Protein AF-A0A4Y2WA70-F1 (afdb_monomer_lite)

Radius of gyration: 18.73 Å; chains: 1; bounding box: 41×29×60 Å

Organism: Araneus ventricosus (NCBI:txid182803)

Foldseek 3Di:
DPPDPPPPQDQFDDDPPDPDTHGQADEDEPVDDDDPRYDYQDDDPDPDPVSVVVNVVSVVVVVVVVVVVVVVVVVVVVVVVVVVVVVD

Secondary structure (DSSP, 8-state):
---STTS-PPPPB--TT-SSPBPP-EE--TTSPPBTTEE-PPSS----HHHHHHHHHHHHHHHHHHHHHHHHHHHHHHHHHHHHHTT-

Sequence (88 aa):
MLEDSSLNVSSSVCLS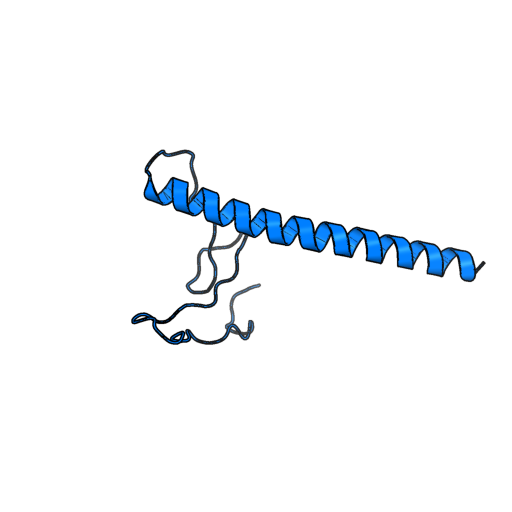GRKFPVLYILLADDVFPLRPHIMKSFPGTDKRSKERIYNYRYCRDQRLVENAFGVVSVDFTQRLKETSTTRA

Structure (mmCIF, N/CA/C/O backbone):
data_AF-A0A4Y2WA70-F1
#
_entry.id   AF-A0A4Y2WA70-F1
#
loop_
_atom_site.group_PDB
_atom_site.id
_atom_site.type_symbol
_atom_site.label_atom_id
_atom_site.label_alt_id
_atom_site.label_comp_id
_atom_site.label_asym_id
_atom_site.label_entity_id
_atom_site.label_seq_id
_atom_site.pdbx_PDB_ins_code
_atom_site.Cartn_x
_atom_site.Cartn_y
_atom_site.Cartn_z
_atom_site.occupancy
_atom_site.B_iso_or_equiv
_atom_site.auth_seq_id
_atom_site.auth_comp_id
_atom_site.auth_asym_id
_atom_site.auth_atom_id
_atom_site.pdbx_PDB_model_num
ATOM 1 N N . MET A 1 1 ? -2.126 -18.126 5.044 1.00 45.59 1 MET A N 1
ATOM 2 C CA . MET A 1 1 ? -3.353 -17.368 5.401 1.00 45.59 1 MET A CA 1
ATOM 3 C C . MET A 1 1 ? -3.875 -16.443 4.286 1.00 45.59 1 MET A C 1
ATOM 5 O O . MET A 1 1 ? -4.862 -15.766 4.513 1.00 45.59 1 MET A O 1
ATOM 9 N N . LEU A 1 2 ? -3.313 -16.462 3.068 1.00 54.59 2 LEU A N 1
ATOM 10 C CA . LEU A 1 2 ? -3.899 -15.842 1.861 1.00 54.59 2 LEU A CA 1
ATOM 11 C C . LEU A 1 2 ? -3.805 -16.838 0.691 1.00 54.59 2 LEU A C 1
ATOM 13 O O . LEU A 1 2 ? -3.357 -16.495 -0.395 1.00 54.59 2 LEU A O 1
ATOM 17 N N . GLU A 1 3 ? -4.063 -18.118 0.968 1.00 54.84 3 GLU A N 1
ATOM 18 C CA . GLU A 1 3 ? -3.779 -19.218 0.035 1.00 54.84 3 GLU A CA 1
ATOM 19 C C . GLU A 1 3 ? -4.875 -19.378 -1.020 1.00 54.84 3 GLU A C 1
ATOM 21 O O . GLU A 1 3 ? -4.553 -19.563 -2.190 1.00 54.84 3 GLU A O 1
ATOM 26 N N . ASP A 1 4 ? -6.136 -19.191 -0.643 1.00 53.22 4 ASP A N 1
ATOM 27 C CA . ASP A 1 4 ? -7.260 -19.423 -1.538 1.00 53.22 4 ASP A CA 1
ATOM 28 C C . ASP A 1 4 ? -7.799 -18.123 -2.120 1.00 53.22 4 ASP A C 1
ATOM 30 O O . ASP A 1 4 ? -7.770 -17.070 -1.482 1.00 53.22 4 ASP A O 1
ATOM 34 N N . SER A 1 5 ? -8.344 -18.216 -3.329 1.00 55.25 5 SER A N 1
ATOM 35 C CA . SER A 1 5 ? -9.105 -17.198 -4.065 1.00 55.25 5 SER A CA 1
ATOM 36 C C . SER A 1 5 ? -10.378 -16.707 -3.338 1.00 55.25 5 SER A C 1
ATOM 38 O O . SER A 1 5 ? -11.369 -16.368 -3.975 1.00 55.25 5 SER A O 1
ATOM 40 N N . SER A 1 6 ? -10.376 -16.698 -2.003 1.00 56.91 6 SER A N 1
ATOM 41 C CA . SER A 1 6 ? -11.450 -16.259 -1.113 1.00 56.91 6 SER A CA 1
ATOM 42 C C . SER A 1 6 ? -11.592 -14.742 -1.060 1.00 56.91 6 SER A C 1
ATOM 44 O O . SER A 1 6 ? -12.679 -14.232 -0.789 1.00 56.91 6 SER A O 1
ATOM 46 N N . LEU A 1 7 ? -10.523 -14.001 -1.364 1.00 60.34 7 LEU A N 1
ATOM 47 C CA . LEU A 1 7 ? -10.650 -12.600 -1.729 1.00 60.34 7 LEU A CA 1
ATOM 48 C C . LEU A 1 7 ? -11.339 -12.574 -3.089 1.00 60.34 7 LEU A C 1
ATOM 50 O O . LEU A 1 7 ? -10.716 -12.884 -4.103 1.00 60.34 7 LEU A O 1
ATOM 54 N N . ASN A 1 8 ? -12.626 -12.223 -3.087 1.00 64.31 8 ASN A N 1
ATOM 55 C CA . ASN A 1 8 ? -13.434 -11.935 -4.271 1.00 64.31 8 ASN A CA 1
ATOM 56 C C . ASN A 1 8 ? -12.895 -10.678 -4.982 1.00 64.31 8 ASN A C 1
ATOM 58 O O . ASN A 1 8 ? -13.556 -9.644 -5.069 1.00 64.31 8 ASN A O 1
ATOM 62 N N . VAL A 1 9 ? -11.635 -10.739 -5.410 1.00 67.56 9 VAL A N 1
ATOM 63 C CA . VAL A 1 9 ? -11.007 -9.741 -6.254 1.00 67.56 9 VAL A CA 1
ATOM 64 C C . VAL A 1 9 ? -11.608 -9.957 -7.626 1.00 67.56 9 VAL A C 1
ATOM 66 O O . VAL A 1 9 ? -11.459 -11.024 -8.225 1.00 67.56 9 VAL A O 1
ATOM 69 N N . SER A 1 10 ? -12.330 -8.949 -8.098 1.00 67.81 10 SER A N 1
ATOM 70 C CA . SER A 1 10 ? -12.947 -8.962 -9.414 1.00 67.81 10 SER A CA 1
ATOM 71 C C . SER A 1 10 ? -11.924 -9.358 -10.476 1.00 67.81 10 SER A C 1
ATOM 73 O O . SER A 1 10 ? -10.785 -8.879 -10.483 1.00 67.81 10 SER A O 1
ATOM 75 N N . SER A 1 11 ? -12.341 -10.240 -11.383 1.00 69.12 11 SER A N 1
ATOM 76 C CA . SER A 1 11 ? -11.555 -10.582 -12.565 1.00 69.12 11 SER A CA 1
ATOM 77 C C . SER A 1 11 ? -11.199 -9.314 -13.347 1.00 69.12 11 SER A C 1
ATOM 79 O O . SER A 1 11 ? -11.865 -8.286 -13.224 1.00 69.12 11 SER A O 1
ATOM 81 N N . SER A 1 12 ? -10.120 -9.363 -14.125 1.00 73.50 12 SER A N 1
ATOM 82 C CA . SER A 1 12 ? -9.643 -8.193 -14.859 1.00 73.50 12 SER A CA 1
ATOM 83 C C . SER A 1 12 ? -10.736 -7.613 -15.768 1.00 73.50 12 SER A C 1
ATOM 85 O O . SER A 1 12 ? -11.438 -8.338 -16.471 1.00 73.50 12 SER A O 1
ATOM 87 N N . VAL A 1 13 ? -10.896 -6.287 -15.740 1.00 80.75 13 VAL A N 1
ATOM 88 C CA . VAL A 1 13 ? -11.936 -5.577 -16.498 1.00 80.75 13 VAL A CA 1
ATOM 89 C C . VAL A 1 13 ? -11.280 -4.710 -17.565 1.00 80.75 13 VAL A C 1
ATOM 91 O O . VAL A 1 13 ? -10.358 -3.936 -17.293 1.00 80.75 13 VAL A O 1
ATOM 94 N N . CYS A 1 14 ? -11.768 -4.803 -18.802 1.00 80.56 14 CYS A N 1
ATOM 95 C CA . CYS A 1 14 ? -11.433 -3.839 -19.845 1.00 80.56 14 CYS A CA 1
ATOM 96 C C . CYS A 1 14 ? -12.200 -2.539 -19.589 1.00 80.56 14 CYS A C 1
ATOM 98 O O . CYS A 1 14 ? -13.407 -2.463 -19.803 1.00 80.56 14 CYS A O 1
ATOM 100 N N . LEU A 1 15 ? -11.498 -1.507 -19.120 1.00 80.56 15 LEU A N 1
ATOM 101 C CA . LEU A 1 15 ? -12.083 -0.174 -18.990 1.00 80.56 15 LEU A CA 1
ATOM 102 C C . LEU A 1 15 ? -12.376 0.413 -20.379 1.00 80.56 15 LEU A C 1
ATOM 104 O O . LEU A 1 15 ? -11.589 0.225 -21.311 1.00 80.56 15 LEU A O 1
ATOM 108 N N . SER A 1 16 ? -13.475 1.163 -20.503 1.00 80.44 16 SER A N 1
ATOM 109 C CA . SER A 1 16 ? -13.852 1.820 -21.761 1.00 80.44 16 SER A CA 1
ATOM 110 C C . SER A 1 16 ? -12.703 2.693 -22.284 1.00 80.44 16 SER A C 1
ATOM 112 O O . SER A 1 16 ? -12.148 3.515 -21.553 1.00 80.44 16 SER A O 1
ATOM 114 N N . GLY A 1 17 ? -12.294 2.465 -23.535 1.00 83.38 17 GLY A N 1
ATOM 115 C CA . GLY A 1 17 ? -11.172 3.160 -24.176 1.00 83.38 17 GLY A CA 1
ATOM 116 C C . GLY A 1 17 ? -9.778 2.558 -23.936 1.00 83.38 17 GLY A C 1
ATOM 117 O O . GLY A 1 17 ? -8.802 3.076 -24.480 1.00 83.38 17 GLY A O 1
ATOM 118 N N . ARG A 1 18 ? -9.640 1.462 -23.174 1.00 81.12 18 ARG A N 1
ATOM 119 C CA . ARG A 1 18 ? -8.358 0.749 -23.010 1.00 81.12 18 ARG A CA 1
ATOM 120 C C . ARG A 1 18 ? -8.322 -0.536 -23.833 1.00 81.12 18 ARG A C 1
ATOM 122 O O . ARG A 1 18 ? -9.270 -1.309 -23.839 1.00 81.12 18 ARG A O 1
ATOM 129 N N . LYS A 1 19 ? -7.186 -0.782 -24.497 1.00 80.19 19 LYS A N 1
ATOM 130 C CA . LYS A 1 19 ? -6.936 -2.014 -25.274 1.00 80.19 19 LYS A CA 1
ATOM 131 C C . LYS A 1 19 ? -6.546 -3.215 -24.410 1.00 80.19 19 LYS A C 1
ATOM 133 O O . LYS A 1 19 ? -6.610 -4.341 -24.884 1.00 80.19 19 LYS A O 1
ATOM 138 N N . PHE A 1 20 ? -6.120 -2.971 -23.172 1.00 79.94 20 PHE A N 1
ATOM 139 C CA . PHE A 1 20 ? -5.624 -4.002 -22.267 1.00 79.94 20 PHE A CA 1
ATOM 140 C C . PHE A 1 20 ? -6.491 -4.071 -21.007 1.00 79.94 20 PHE A C 1
ATOM 142 O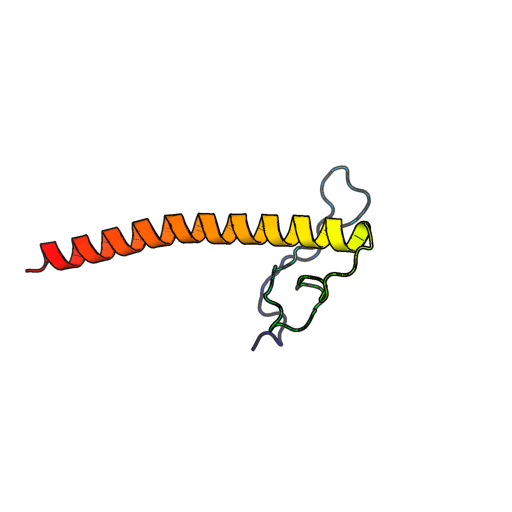 O . PHE A 1 20 ? -6.865 -3.012 -20.483 1.00 79.94 20 PHE A O 1
ATOM 149 N N . PRO A 1 21 ? -6.790 -5.285 -20.513 1.00 79.56 21 PRO A N 1
ATOM 150 C CA . PRO A 1 21 ? -7.561 -5.469 -19.295 1.00 79.56 21 PRO A CA 1
ATOM 151 C C . PRO A 1 21 ? -6.793 -4.906 -18.097 1.00 79.56 21 PRO A C 1
ATOM 153 O O . PRO A 1 21 ? -5.581 -5.087 -17.971 1.00 79.56 21 PRO A O 1
ATOM 156 N N . VAL A 1 22 ? -7.503 -4.199 -17.221 1.00 77.88 22 VAL A N 1
ATOM 157 C CA . VAL A 1 22 ? -6.951 -3.677 -15.971 1.00 77.88 22 VAL A CA 1
ATOM 158 C C . VAL A 1 22 ? -7.197 -4.708 -14.882 1.00 77.88 22 VAL A C 1
ATOM 160 O O . VAL A 1 22 ? -8.322 -5.170 -14.690 1.00 77.88 22 VAL A O 1
ATOM 163 N N . LEU A 1 23 ? -6.125 -5.089 -14.196 1.00 78.88 23 LEU A N 1
ATOM 164 C CA . LEU A 1 23 ? -6.183 -6.037 -13.097 1.00 78.88 23 LEU A CA 1
ATOM 165 C C . LEU A 1 23 ? -6.486 -5.300 -11.792 1.00 78.88 23 LEU A C 1
ATOM 167 O O . LEU A 1 23 ? -5.904 -4.248 -11.522 1.00 78.88 23 LEU A O 1
ATOM 171 N N . TYR A 1 24 ? -7.374 -5.869 -10.982 1.00 80.56 24 TYR A N 1
ATOM 172 C CA . TYR A 1 24 ? -7.560 -5.451 -9.599 1.00 80.56 24 TYR A CA 1
ATOM 173 C C . TYR A 1 24 ? -6.475 -6.110 -8.751 1.00 80.56 24 TYR A C 1
ATOM 175 O O . TYR A 1 24 ? -6.313 -7.329 -8.779 1.00 80.56 24 TYR A O 1
ATOM 183 N N . ILE A 1 25 ? -5.691 -5.294 -8.050 1.00 81.00 25 ILE A N 1
ATOM 184 C CA . ILE A 1 25 ? -4.497 -5.737 -7.328 1.00 81.00 25 ILE A CA 1
ATOM 185 C C . ILE A 1 25 ? -4.558 -5.185 -5.907 1.00 81.00 25 ILE A C 1
ATOM 187 O O . ILE A 1 25 ? -4.920 -4.028 -5.696 1.00 81.00 25 ILE A O 1
ATOM 191 N N . LEU A 1 26 ? -4.189 -6.018 -4.940 1.00 84.56 26 LEU A N 1
ATOM 192 C CA . LEU A 1 26 ? -3.998 -5.639 -3.549 1.00 84.56 26 LEU A CA 1
ATOM 193 C C . LEU A 1 26 ? -2.558 -5.170 -3.344 1.00 84.56 26 LEU A C 1
ATOM 195 O O . LEU A 1 26 ? -1.616 -5.832 -3.778 1.00 84.56 26 LEU A O 1
ATOM 199 N N . LEU A 1 27 ? -2.391 -4.036 -2.671 1.00 86.00 27 LEU A N 1
ATOM 200 C CA . LEU A 1 27 ? -1.081 -3.561 -2.234 1.00 86.00 27 LEU A CA 1
ATOM 201 C C . LEU A 1 27 ? -0.758 -4.246 -0.907 1.00 86.00 27 LEU A C 1
ATOM 203 O O . LEU A 1 27 ? -1.544 -4.147 0.036 1.00 86.00 27 LEU A O 1
ATOM 207 N N . ALA A 1 28 ? 0.362 -4.958 -0.840 1.00 86.19 28 ALA A N 1
ATOM 208 C CA . ALA A 1 28 ? 0.750 -5.720 0.337 1.00 86.19 28 ALA A CA 1
ATOM 209 C C . ALA A 1 28 ? 2.178 -5.415 0.783 1.00 86.19 28 ALA A C 1
ATOM 211 O O . ALA A 1 28 ? 3.064 -5.107 -0.010 1.00 86.19 28 ALA A O 1
ATOM 212 N N . ASP A 1 29 ? 2.404 -5.529 2.084 1.00 83.94 29 ASP A N 1
ATOM 213 C CA . ASP A 1 29 ? 3.731 -5.360 2.663 1.00 83.94 29 ASP A CA 1
ATOM 214 C C . ASP A 1 29 ? 4.720 -6.439 2.172 1.00 83.94 29 ASP A C 1
ATOM 216 O O . ASP A 1 29 ? 4.331 -7.500 1.669 1.00 83.94 29 ASP A O 1
ATOM 220 N N . ASP A 1 30 ? 6.014 -6.195 2.357 1.00 80.31 30 ASP A N 1
ATOM 221 C CA . ASP A 1 30 ? 7.107 -7.054 1.901 1.00 80.31 30 ASP A CA 1
ATOM 222 C C . ASP A 1 30 ? 7.091 -8.451 2.537 1.00 80.31 30 ASP A C 1
ATOM 224 O O . ASP A 1 30 ? 7.648 -9.394 1.961 1.00 80.31 30 ASP A O 1
ATOM 228 N N . VAL A 1 31 ? 6.386 -8.596 3.664 1.00 83.75 31 VAL A N 1
ATOM 229 C CA . VAL A 1 31 ? 6.116 -9.863 4.361 1.00 83.75 31 VAL A CA 1
ATOM 230 C C . VAL A 1 31 ? 5.260 -10.811 3.511 1.00 83.75 31 VAL A C 1
ATOM 232 O O . VAL A 1 31 ? 5.331 -12.031 3.670 1.00 83.75 31 VAL A O 1
ATOM 235 N N . PHE A 1 32 ? 4.467 -10.280 2.575 1.00 82.31 32 PHE A N 1
ATOM 236 C CA . PHE A 1 32 ? 3.629 -11.093 1.705 1.00 82.31 32 PHE A CA 1
ATOM 237 C C . PHE A 1 32 ? 4.398 -11.563 0.455 1.00 82.31 32 PHE A C 1
ATOM 239 O O . PHE A 1 32 ? 5.191 -10.820 -0.143 1.00 82.31 32 PHE A O 1
ATOM 246 N N . PRO A 1 33 ? 4.185 -12.817 0.019 1.00 81.62 33 PRO A N 1
ATOM 247 C CA . PRO A 1 33 ? 4.724 -13.289 -1.248 1.00 81.62 33 PRO A CA 1
ATOM 248 C C . PRO A 1 33 ? 4.023 -12.581 -2.414 1.00 81.62 33 PRO A C 1
ATOM 250 O O . PRO A 1 33 ? 2.818 -12.330 -2.366 1.00 81.62 33 PRO A O 1
ATOM 253 N N . LEU A 1 34 ? 4.773 -12.291 -3.481 1.00 81.56 34 LEU A N 1
ATOM 254 C CA . LEU A 1 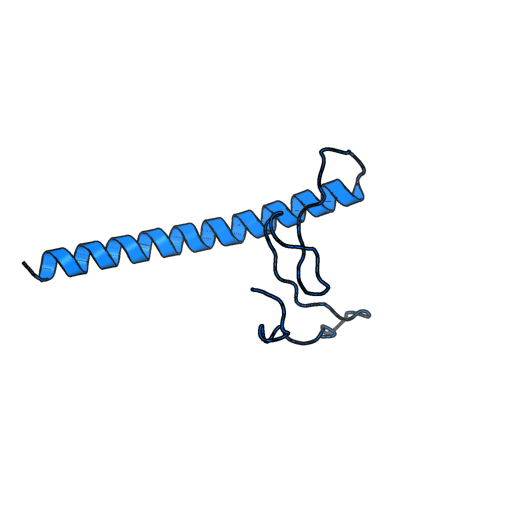34 ? 4.210 -11.723 -4.707 1.00 81.56 34 LEU A CA 1
ATOM 255 C C . LEU A 1 34 ? 3.232 -12.733 -5.332 1.00 81.56 34 LEU A C 1
ATOM 257 O O . LEU A 1 34 ? 3.581 -13.899 -5.518 1.00 81.56 34 LEU A O 1
ATOM 261 N N . ARG A 1 35 ? 2.016 -12.291 -5.662 1.00 81.56 35 ARG A N 1
ATOM 262 C CA . ARG A 1 35 ? 0.975 -13.109 -6.312 1.00 81.56 35 ARG A CA 1
ATOM 263 C C . ARG A 1 35 ? 0.363 -12.331 -7.479 1.00 81.56 35 ARG A C 1
ATOM 265 O O . ARG A 1 35 ? 0.479 -11.113 -7.505 1.00 81.56 35 ARG A O 1
ATOM 272 N N . PRO A 1 36 ? -0.354 -12.975 -8.418 1.00 78.38 36 PRO A N 1
ATOM 273 C CA . PRO A 1 36 ? -0.981 -12.262 -9.535 1.00 78.38 36 PRO A CA 1
ATOM 274 C C . PRO A 1 36 ? -1.901 -11.108 -9.104 1.00 78.38 36 PRO A C 1
ATOM 276 O O . PRO A 1 36 ? -1.980 -10.100 -9.790 1.00 78.38 36 PRO A O 1
ATOM 279 N N . HIS A 1 37 ? -2.559 -11.239 -7.950 1.00 80.62 37 HIS A N 1
ATOM 280 C CA . HIS A 1 37 ? -3.458 -10.237 -7.372 1.00 80.62 37 HIS A CA 1
ATOM 281 C C . HIS A 1 37 ? -2.820 -9.437 -6.223 1.00 80.62 37 HIS A C 1
ATOM 283 O O . HIS A 1 37 ? -3.524 -8.678 -5.563 1.00 80.62 37 HIS A O 1
ATOM 289 N N . ILE A 1 38 ? -1.518 -9.602 -5.956 1.00 85.06 38 ILE A N 1
ATOM 290 C CA . ILE A 1 38 ? -0.802 -8.906 -4.879 1.00 85.06 38 ILE A CA 1
ATOM 291 C C . ILE A 1 38 ? 0.450 -8.238 -5.442 1.00 85.06 38 ILE A C 1
ATOM 293 O O . ILE A 1 38 ? 1.350 -8.916 -5.936 1.00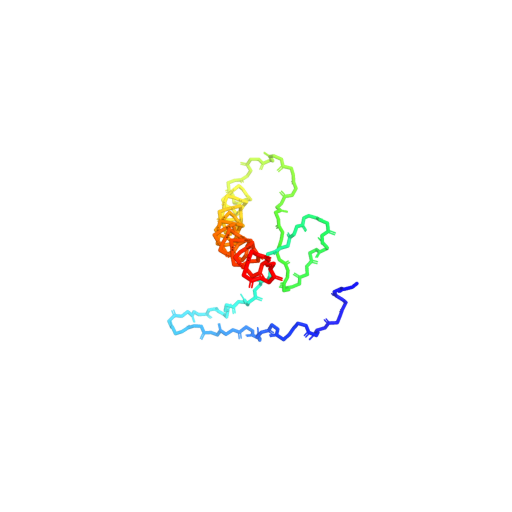 85.06 38 ILE A O 1
ATOM 297 N N . MET A 1 39 ? 0.536 -6.918 -5.304 1.00 86.88 39 MET A N 1
ATOM 298 C CA . MET A 1 39 ? 1.743 -6.144 -5.586 1.00 86.88 39 MET A CA 1
ATOM 299 C C . MET A 1 39 ? 2.465 -5.771 -4.300 1.00 86.88 39 MET A C 1
ATOM 301 O O . MET A 1 39 ? 1.830 -5.430 -3.305 1.00 86.88 39 MET A O 1
ATOM 305 N N . LYS A 1 40 ? 3.796 -5.759 -4.374 1.00 88.94 40 LYS A N 1
ATOM 306 C CA . LYS A 1 40 ? 4.672 -5.202 -3.344 1.00 88.94 40 LYS A CA 1
ATOM 307 C C . LYS A 1 40 ? 5.792 -4.368 -3.953 1.00 88.94 40 LYS A C 1
ATOM 309 O O . LYS A 1 40 ? 5.990 -4.400 -5.173 1.00 88.94 40 LYS A O 1
ATOM 314 N N . SER A 1 41 ? 6.499 -3.608 -3.125 1.00 89.19 41 SER A N 1
ATOM 315 C CA . SER A 1 41 ? 7.677 -2.845 -3.535 1.00 89.19 41 SER A CA 1
ATOM 316 C C . SER A 1 41 ? 8.783 -3.755 -4.0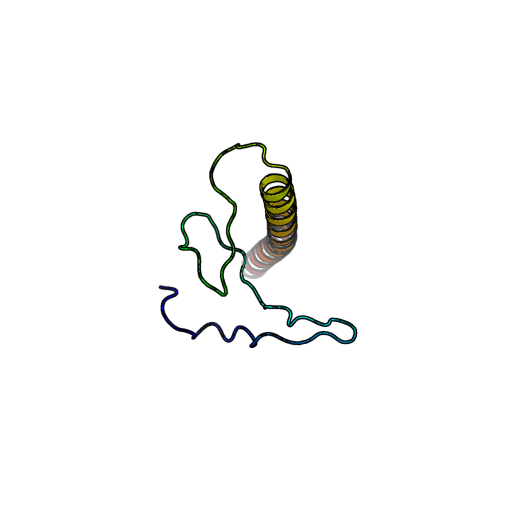70 1.00 89.19 41 SER A C 1
ATOM 318 O O . SER A 1 41 ? 8.949 -4.892 -3.633 1.00 89.19 41 SER A O 1
ATOM 320 N N . PHE A 1 42 ? 9.570 -3.250 -5.022 1.00 88.12 42 PHE A N 1
ATOM 321 C CA . PHE A 1 42 ? 10.816 -3.916 -5.388 1.00 88.12 42 PHE A CA 1
ATOM 322 C C . PHE A 1 42 ? 11.840 -3.743 -4.260 1.00 88.12 42 PHE A C 1
ATOM 324 O O . PHE A 1 42 ? 12.037 -2.604 -3.817 1.00 88.12 42 PHE A O 1
ATOM 331 N N . PRO A 1 43 ? 12.503 -4.830 -3.823 1.00 83.50 43 PRO A N 1
ATOM 332 C CA . PRO A 1 43 ? 13.535 -4.760 -2.802 1.00 83.50 43 PRO A CA 1
ATOM 333 C C . PRO A 1 43 ? 14.802 -4.092 -3.345 1.00 83.50 43 PRO A C 1
ATOM 335 O O . PRO A 1 43 ? 15.177 -4.270 -4.504 1.00 83.50 43 PRO A O 1
ATOM 338 N N . GLY A 1 44 ? 15.496 -3.371 -2.468 1.00 78.06 44 GLY A N 1
ATOM 339 C CA . GLY A 1 44 ? 16.754 -2.701 -2.784 1.00 78.06 44 GLY A CA 1
ATOM 340 C C . GLY A 1 44 ? 16.593 -1.257 -3.262 1.00 78.06 44 GLY A C 1
ATOM 341 O O . GLY A 1 44 ? 15.526 -0.791 -3.653 1.00 78.06 44 GLY A O 1
ATOM 342 N N . THR A 1 45 ? 17.699 -0.522 -3.203 1.00 67.69 45 THR A N 1
ATOM 343 C CA . THR A 1 45 ? 17.766 0.915 -3.520 1.00 67.69 45 THR A CA 1
ATOM 344 C C . THR A 1 45 ? 18.134 1.174 -4.985 1.00 67.69 45 THR A C 1
ATOM 346 O O . THR A 1 45 ? 18.506 2.296 -5.346 1.00 67.69 45 THR A O 1
ATOM 349 N N . ASP A 1 46 ? 18.125 0.130 -5.818 1.00 63.28 46 ASP A N 1
ATOM 350 C CA . ASP A 1 46 ? 18.820 0.160 -7.096 1.00 63.28 46 ASP A CA 1
ATOM 351 C C . ASP A 1 46 ? 18.078 0.996 -8.153 1.00 63.28 46 ASP A C 1
ATOM 353 O O . ASP A 1 46 ? 16.853 1.002 -8.281 1.00 63.28 46 ASP A O 1
ATOM 357 N N . LYS A 1 47 ? 18.852 1.815 -8.867 1.00 60.12 47 LYS A N 1
ATOM 358 C CA . LYS A 1 47 ? 18.409 3.096 -9.450 1.00 60.12 47 LYS A CA 1
ATOM 359 C C . LYS A 1 47 ? 17.890 2.985 -10.886 1.00 60.12 47 LYS A C 1
ATOM 361 O O . LYS A 1 47 ? 17.954 3.968 -11.631 1.00 60.12 47 LYS A O 1
ATOM 366 N N . ARG A 1 48 ? 17.379 1.829 -11.322 1.00 68.00 48 ARG A N 1
ATOM 367 C CA . ARG A 1 48 ? 16.769 1.746 -12.659 1.00 68.00 48 ARG A CA 1
ATOM 368 C C . ARG A 1 48 ? 15.484 2.569 -12.671 1.00 68.00 48 ARG A C 1
ATOM 370 O O . ARG A 1 48 ? 14.636 2.468 -11.786 1.00 68.00 48 ARG A O 1
ATOM 377 N N . SER A 1 49 ? 15.338 3.417 -13.686 1.00 79.75 49 SER A N 1
ATOM 378 C CA . SER A 1 49 ? 14.272 4.423 -13.746 1.00 79.75 49 SER A CA 1
ATOM 379 C C . SER A 1 49 ? 12.868 3.819 -13.622 1.00 79.75 49 SER A C 1
ATOM 381 O O . SER A 1 49 ? 12.016 4.415 -12.972 1.00 79.75 49 SER A O 1
ATOM 383 N N . LYS A 1 50 ? 12.627 2.616 -14.160 1.00 87.25 50 LYS A N 1
ATOM 384 C CA . LYS A 1 50 ? 11.310 1.956 -14.109 1.00 87.25 50 LYS A CA 1
ATOM 385 C C . LYS A 1 50 ? 10.932 1.441 -12.714 1.00 87.25 50 LYS A C 1
ATOM 387 O O . LYS A 1 50 ? 9.827 1.726 -12.264 1.00 87.25 50 LYS A O 1
ATOM 392 N N . GLU A 1 51 ? 11.835 0.745 -12.027 1.00 88.69 51 GLU A N 1
ATOM 393 C CA . GLU A 1 51 ? 11.605 0.213 -10.669 1.00 88.69 51 GLU A CA 1
ATOM 394 C C . GLU A 1 51 ? 11.443 1.350 -9.659 1.00 88.69 51 GLU A C 1
ATOM 396 O O . GLU A 1 51 ? 10.532 1.330 -8.837 1.00 88.69 51 GLU A O 1
ATOM 401 N N . ARG A 1 52 ? 12.237 2.420 -9.798 1.00 87.81 52 ARG A N 1
ATOM 402 C CA . ARG A 1 52 ? 12.088 3.632 -8.985 1.00 87.81 52 ARG A CA 1
ATOM 403 C C . ARG A 1 52 ? 10.743 4.327 -9.205 1.00 87.81 52 ARG A C 1
ATOM 405 O O . ARG A 1 52 ? 10.112 4.738 -8.235 1.00 87.81 52 ARG A O 1
ATOM 412 N N . ILE A 1 53 ? 10.304 4.487 -10.459 1.00 90.12 53 ILE A N 1
ATOM 413 C CA . ILE A 1 53 ? 8.988 5.077 -10.769 1.00 90.12 53 ILE A CA 1
ATOM 414 C C . ILE A 1 53 ? 7.873 4.213 -10.181 1.00 90.12 53 ILE A C 1
ATOM 416 O O . ILE A 1 53 ? 6.914 4.751 -9.627 1.00 90.12 53 ILE A O 1
ATOM 420 N N . TYR A 1 54 ? 8.004 2.892 -10.287 1.00 90.06 54 TYR A N 1
ATOM 421 C CA . TYR A 1 54 ? 7.065 1.961 -9.687 1.00 90.06 54 TYR A CA 1
ATOM 422 C C . TYR A 1 54 ? 7.022 2.099 -8.159 1.00 90.06 54 TYR A C 1
ATOM 424 O O . TYR A 1 54 ? 5.954 2.393 -7.631 1.00 90.06 54 TYR A O 1
ATOM 432 N N . ASN A 1 55 ? 8.159 1.993 -7.463 1.00 90.31 55 ASN A N 1
ATOM 433 C CA . ASN A 1 55 ? 8.228 2.105 -6.002 1.00 90.31 55 ASN A CA 1
ATOM 434 C C . ASN A 1 55 ? 7.696 3.460 -5.515 1.00 90.31 55 ASN A C 1
ATOM 436 O O . ASN A 1 55 ? 6.977 3.525 -4.526 1.00 90.31 55 ASN A O 1
ATOM 440 N N . TYR A 1 56 ? 7.974 4.546 -6.243 1.00 90.94 56 TYR A N 1
ATOM 441 C CA . TYR A 1 56 ? 7.411 5.858 -5.927 1.00 90.94 56 TYR A CA 1
ATOM 442 C C . TYR A 1 56 ? 5.875 5.872 -5.986 1.00 90.94 56 TYR A C 1
ATOM 444 O O . TYR A 1 56 ? 5.234 6.414 -5.086 1.00 90.94 56 TYR A O 1
ATOM 452 N N . ARG A 1 57 ? 5.276 5.280 -7.030 1.00 90.94 57 ARG A N 1
ATOM 453 C CA . ARG A 1 57 ? 3.812 5.161 -7.149 1.00 90.94 57 ARG A CA 1
ATOM 454 C C . ARG A 1 57 ? 3.245 4.263 -6.055 1.00 90.94 57 ARG A C 1
ATOM 456 O O . ARG A 1 57 ? 2.308 4.664 -5.381 1.00 90.94 57 ARG A O 1
ATOM 463 N N . TYR A 1 58 ? 3.888 3.125 -5.826 1.00 90.75 58 TYR A N 1
ATOM 464 C CA . TYR A 1 58 ? 3.519 2.164 -4.798 1.00 90.75 58 TYR A CA 1
ATOM 465 C C . TYR A 1 58 ? 3.465 2.802 -3.400 1.00 90.75 58 TYR A C 1
ATOM 467 O O . TYR A 1 58 ? 2.431 2.772 -2.739 1.00 90.75 58 TYR A O 1
ATOM 475 N N . CYS A 1 59 ? 4.537 3.482 -2.983 1.00 89.50 59 CYS A N 1
ATOM 476 C CA . CYS A 1 59 ? 4.583 4.173 -1.694 1.00 89.50 59 CYS A CA 1
ATOM 477 C C . CYS A 1 59 ? 3.574 5.326 -1.606 1.00 89.50 59 CYS A C 1
ATOM 479 O O . CYS A 1 59 ? 3.062 5.618 -0.528 1.00 89.50 59 CYS A O 1
ATOM 481 N N . ARG A 1 60 ? 3.291 6.017 -2.717 1.00 91.69 60 ARG A N 1
ATOM 482 C CA . ARG A 1 60 ? 2.269 7.070 -2.743 1.00 91.69 60 ARG A CA 1
ATOM 483 C C . ARG A 1 60 ? 0.874 6.495 -2.499 1.00 91.69 60 ARG A C 1
ATOM 485 O O . ARG A 1 60 ? 0.116 7.096 -1.741 1.00 91.69 60 ARG A O 1
ATOM 492 N N . ASP A 1 61 ? 0.561 5.360 -3.112 1.00 91.31 61 ASP A N 1
ATOM 493 C CA . ASP A 1 61 ? -0.728 4.691 -2.941 1.00 91.31 61 ASP A CA 1
ATOM 494 C C . ASP A 1 61 ? -0.875 4.145 -1.511 1.00 91.31 61 ASP A C 1
ATOM 496 O O . ASP A 1 61 ? -1.913 4.351 -0.884 1.00 91.31 61 ASP A O 1
ATOM 500 N N . GLN A 1 62 ? 0.187 3.564 -0.939 1.00 89.81 62 GLN A N 1
ATOM 501 C CA . GLN A 1 62 ? 0.203 3.147 0.471 1.00 89.81 62 GLN A CA 1
ATOM 502 C C . GLN A 1 62 ? -0.039 4.317 1.430 1.00 89.81 62 GLN A C 1
ATOM 504 O O . GLN A 1 62 ? -0.918 4.236 2.282 1.00 89.81 62 GLN A O 1
ATOM 509 N N . ARG A 1 63 ? 0.662 5.444 1.245 1.00 92.06 63 ARG A N 1
ATOM 510 C CA . ARG A 1 63 ? 0.460 6.647 2.073 1.00 92.06 63 ARG A CA 1
ATOM 511 C C . ARG A 1 63 ? -0.967 7.178 2.000 1.00 92.06 63 ARG A C 1
ATOM 513 O O . ARG A 1 63 ? -1.475 7.699 2.986 1.00 92.06 63 ARG A O 1
ATOM 520 N N . LEU A 1 64 ? -1.619 7.086 0.840 1.00 93.56 64 LEU A N 1
ATOM 521 C CA . LEU A 1 64 ? -3.016 7.495 0.695 1.00 93.56 64 LEU A CA 1
ATOM 522 C C . LEU A 1 64 ? -3.929 6.629 1.567 1.00 93.56 64 LEU A C 1
ATOM 524 O O . LEU A 1 64 ? -4.789 7.161 2.268 1.00 93.56 64 LEU A O 1
ATOM 528 N N . VAL A 1 65 ? -3.714 5.315 1.537 1.00 90.19 65 VAL A N 1
ATOM 529 C CA . VAL A 1 65 ? -4.463 4.347 2.342 1.00 90.19 65 VAL A CA 1
ATOM 530 C C . VAL A 1 65 ? -4.214 4.574 3.836 1.00 90.19 65 VAL A C 1
ATOM 532 O O . VAL A 1 65 ? -5.172 4.699 4.595 1.00 90.19 65 VAL A O 1
ATOM 535 N N . GLU A 1 66 ? -2.956 4.717 4.254 1.00 90.62 66 GLU A N 1
ATOM 536 C CA . GLU A 1 66 ? -2.580 5.008 5.645 1.00 90.62 66 GLU A CA 1
ATOM 537 C C . GLU A 1 66 ? -3.199 6.310 6.152 1.00 90.62 66 GLU A C 1
ATOM 539 O O . GLU A 1 66 ? -3.773 6.336 7.238 1.00 90.62 66 GLU A O 1
ATOM 544 N N . ASN A 1 67 ? -3.146 7.381 5.356 1.00 93.12 67 ASN A N 1
ATOM 545 C CA . ASN A 1 67 ? -3.744 8.661 5.725 1.00 93.12 67 ASN A CA 1
ATOM 546 C C . ASN A 1 67 ? -5.265 8.545 5.888 1.00 93.12 67 ASN A C 1
ATOM 548 O O . ASN A 1 67 ? -5.821 9.080 6.846 1.00 93.12 67 ASN A O 1
ATOM 552 N N . ALA A 1 68 ? -5.940 7.831 4.982 1.00 94.44 68 ALA A N 1
ATOM 553 C CA . ALA A 1 68 ? -7.377 7.596 5.081 1.00 94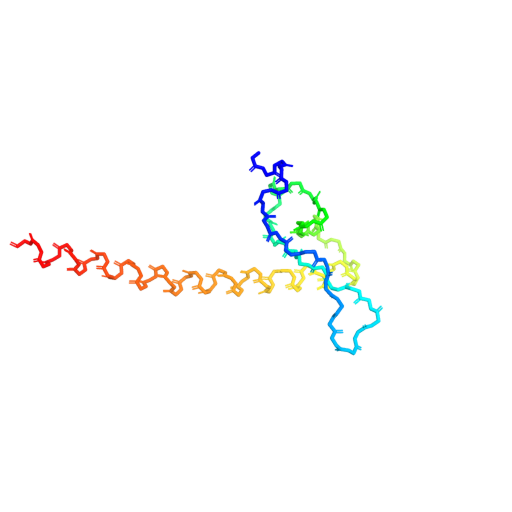.44 68 ALA A CA 1
ATOM 554 C C . ALA A 1 68 ? -7.729 6.804 6.351 1.00 94.44 68 ALA A C 1
ATOM 556 O O . ALA A 1 68 ? -8.617 7.206 7.104 1.00 94.44 68 ALA A O 1
ATOM 557 N N . PHE A 1 69 ? -6.995 5.725 6.636 1.00 93.62 69 PHE A N 1
ATOM 558 C CA . PHE A 1 69 ? -7.175 4.962 7.871 1.00 93.62 69 PHE A CA 1
ATOM 559 C C . PHE A 1 69 ? -6.826 5.769 9.121 1.00 93.62 69 PHE A C 1
ATOM 561 O O . PHE A 1 69 ? -7.477 5.590 10.147 1.00 93.62 69 PHE A O 1
ATOM 568 N N . GLY A 1 70 ? -5.855 6.679 9.049 1.00 94.00 70 GLY A N 1
ATOM 569 C CA . GLY A 1 70 ? -5.516 7.595 10.134 1.00 94.00 70 GLY A CA 1
ATOM 570 C C . GLY A 1 70 ? -6.696 8.484 10.521 1.00 94.00 70 GLY A C 1
ATOM 571 O O . GLY A 1 70 ? -7.042 8.553 11.699 1.00 94.00 70 GLY A O 1
ATOM 572 N N . VAL A 1 71 ? -7.374 9.085 9.537 1.00 94.38 71 VAL A N 1
ATOM 573 C CA . VAL A 1 71 ? -8.594 9.880 9.772 1.00 94.38 71 VAL A CA 1
ATOM 574 C C . VAL A 1 71 ? -9.689 9.022 10.410 1.00 94.38 71 VAL A C 1
ATOM 576 O O . VAL A 1 71 ? -10.214 9.374 11.464 1.00 94.38 71 VAL A O 1
ATOM 579 N N . VAL A 1 72 ? -9.970 7.850 9.832 1.00 94.00 72 VAL A N 1
ATOM 580 C CA . VAL A 1 72 ? -10.996 6.930 10.357 1.00 94.00 72 VAL A CA 1
ATOM 581 C C . VAL A 1 72 ? -10.675 6.477 11.786 1.00 94.00 72 VAL A C 1
ATOM 583 O O . VAL A 1 72 ? -11.574 6.353 12.617 1.00 94.00 72 VAL A O 1
ATOM 586 N N . SER A 1 73 ? -9.398 6.254 12.098 1.00 94.06 73 SER A N 1
ATOM 587 C CA . SER A 1 73 ? -8.954 5.817 13.426 1.00 94.06 73 SER A CA 1
ATOM 588 C C . SER A 1 73 ? -9.143 6.902 14.483 1.00 94.06 73 SER A C 1
ATOM 590 O O . SER A 1 73 ? -9.528 6.592 15.614 1.00 94.06 73 SER A O 1
ATOM 592 N N . VAL A 1 74 ? -8.907 8.170 14.128 1.00 94.06 74 VAL A N 1
ATOM 593 C CA . VAL A 1 74 ? -9.157 9.313 15.019 1.00 94.06 74 VAL A CA 1
ATOM 594 C C . VAL A 1 74 ? -10.646 9.409 15.347 1.00 94.06 74 VAL A C 1
ATOM 596 O O . VAL A 1 74 ? -11.002 9.424 16.527 1.00 94.06 74 VAL A O 1
ATOM 599 N N . ASP A 1 75 ? -11.507 9.375 14.330 1.00 90.62 75 ASP A N 1
ATOM 600 C CA . ASP A 1 75 ? -12.962 9.440 14.505 1.00 90.62 75 ASP A CA 1
ATOM 601 C C . ASP A 1 75 ? -13.489 8.274 15.349 1.00 90.62 75 ASP A C 1
ATOM 603 O O . ASP A 1 75 ? -14.284 8.458 16.274 1.00 90.62 75 ASP A O 1
ATOM 607 N N . PHE A 1 76 ? -13.023 7.058 15.060 1.00 90.44 76 PHE A N 1
ATOM 608 C CA . PHE A 1 76 ? -13.414 5.861 15.798 1.00 90.44 76 PHE A CA 1
ATOM 609 C C . PHE A 1 76 ? -13.007 5.947 17.273 1.00 90.44 76 PHE A C 1
ATOM 611 O O . PHE A 1 76 ? -13.816 5.685 18.164 1.00 90.44 76 PHE A O 1
ATOM 618 N N . THR A 1 77 ? -11.774 6.379 17.543 1.00 91.25 77 THR A N 1
ATOM 619 C CA . THR A 1 77 ? -11.260 6.524 18.911 1.00 91.25 77 THR A CA 1
ATOM 620 C C . THR A 1 77 ? -12.023 7.594 19.688 1.00 91.25 77 THR A C 1
ATOM 622 O O . THR A 1 77 ? -12.307 7.407 20.872 1.00 91.25 77 THR A O 1
ATOM 625 N N . GLN A 1 78 ? -12.383 8.704 19.040 1.00 88.44 78 GLN A N 1
ATOM 626 C CA . GLN A 1 78 ? -13.173 9.765 19.659 1.00 88.44 78 GLN A CA 1
ATOM 627 C C . GLN A 1 78 ? -14.563 9.261 20.067 1.00 88.44 78 GLN A C 1
ATOM 629 O O . GLN A 1 78 ? -14.962 9.418 21.222 1.00 88.44 78 GLN A O 1
ATOM 634 N N . ARG A 1 79 ? -15.256 8.556 19.167 1.00 85.50 79 ARG A N 1
ATOM 635 C CA . ARG A 1 79 ? -16.572 7.967 19.461 1.00 85.50 79 ARG A CA 1
ATOM 636 C C . ARG A 1 79 ? -16.518 6.963 20.610 1.00 85.50 79 ARG A C 1
ATOM 638 O O . ARG A 1 79 ? -17.409 6.944 21.459 1.00 85.50 79 ARG A O 1
ATOM 645 N N . LEU A 1 80 ? -15.467 6.145 20.687 1.00 90.31 80 LEU A N 1
ATOM 646 C CA . LEU A 1 80 ? -15.297 5.208 21.802 1.00 90.31 80 LEU A CA 1
ATOM 647 C C . LEU A 1 80 ? -15.152 5.927 23.152 1.00 90.31 80 LEU A C 1
ATOM 649 O O . LEU A 1 80 ? -15.743 5.483 24.137 1.00 90.31 80 LEU A O 1
ATOM 653 N N . LYS A 1 81 ? -14.429 7.054 23.198 1.00 86.31 81 LYS A N 1
ATOM 654 C CA . LYS A 1 81 ? -14.296 7.870 24.417 1.00 86.31 81 LYS A CA 1
ATOM 655 C C . LYS A 1 81 ? -15.643 8.446 24.853 1.00 86.31 81 LYS A C 1
ATOM 657 O O . LYS A 1 81 ? -16.016 8.292 26.013 1.00 86.31 81 LYS A O 1
ATOM 662 N N . GLU A 1 82 ? -16.410 9.007 23.923 1.00 79.62 82 GLU A N 1
ATOM 663 C CA . GLU A 1 82 ? -17.748 9.560 24.191 1.00 79.62 82 GLU A CA 1
ATOM 664 C C . GLU A 1 82 ? -18.706 8.504 24.764 1.00 79.62 82 GLU A C 1
ATOM 666 O O . GLU A 1 82 ? -19.399 8.750 25.749 1.00 79.62 82 GLU A O 1
ATOM 671 N N . THR A 1 83 ? -18.666 7.279 24.231 1.00 72.94 83 THR A N 1
ATOM 672 C CA . THR A 1 83 ? -19.527 6.179 24.702 1.00 72.94 83 THR A CA 1
ATOM 673 C C . THR A 1 83 ? -19.191 5.724 26.133 1.00 72.94 83 THR A C 1
ATOM 675 O O . THR A 1 83 ? -20.050 5.177 26.826 1.00 72.94 83 THR A O 1
ATOM 678 N N . SER A 1 84 ? -17.950 5.942 26.587 1.00 68.06 84 SER A N 1
ATOM 679 C CA . SER A 1 84 ? -17.502 5.599 27.944 1.00 68.06 84 SER A CA 1
ATOM 680 C C . SER A 1 84 ? -17.851 6.666 28.987 1.00 68.06 84 SER A C 1
ATOM 682 O O . SER A 1 84 ? -18.135 6.321 30.129 1.00 68.06 84 SER A O 1
ATOM 684 N N . THR A 1 85 ? -17.906 7.944 28.594 1.00 66.12 85 THR A N 1
ATOM 685 C CA . THR A 1 85 ? -18.260 9.060 29.489 1.00 66.12 85 THR A CA 1
ATOM 686 C C . THR A 1 85 ? -19.765 9.159 29.736 1.00 66.12 85 THR A C 1
ATOM 688 O O . THR A 1 85 ? -20.172 9.523 30.829 1.00 66.12 85 THR A O 1
ATOM 691 N N . THR A 1 86 ? -20.610 8.792 28.767 1.00 58.88 86 THR A N 1
ATOM 692 C CA . THR A 1 86 ? -22.082 8.822 28.925 1.00 58.88 86 THR A CA 1
ATOM 693 C C . THR A 1 86 ? -22.644 7.609 29.691 1.00 58.88 86 THR A C 1
ATOM 695 O O . THR A 1 86 ? -23.841 7.545 29.952 1.00 58.88 86 THR A O 1
ATOM 698 N N . ARG A 1 87 ? -21.805 6.626 30.047 1.00 58.34 87 ARG A N 1
ATOM 699 C CA . ARG A 1 87 ? -22.196 5.421 30.807 1.00 58.34 87 ARG A CA 1
ATOM 700 C C . ARG A 1 87 ? -21.713 5.408 32.268 1.00 58.34 87 ARG A C 1
ATOM 702 O O . ARG A 1 87 ? -21.860 4.374 32.918 1.00 58.34 87 ARG A O 1
ATOM 709 N N . ALA A 1 88 ? -21.163 6.515 32.766 1.00 50.50 88 ALA A N 1
ATOM 710 C CA . ALA A 1 88 ? -20.839 6.738 34.179 1.00 50.50 88 ALA A CA 1
ATOM 711 C C . ALA A 1 88 ? -21.811 7.761 34.779 1.00 50.50 88 ALA A C 1
ATOM 713 O O . ALA A 1 88 ? -22.185 7.576 35.957 1.00 50.50 88 ALA A O 1
#

pLDDT: mean 80.25, std 12.18, range [45.59, 94.44]